Protein AF-A0A067DKL7-F1 (afdb_monomer_lite)

Radius of gyration: 16.94 Å; chains: 1; bounding box: 30×39×46 Å

Organism: Citrus sinensis (NCBI:txid2711)

Foldseek 3Di:
DPPALLVAAEDEDEDDAPAAEQDDDDPPDPDPDAAENARHQYDYAYQHQNHAENYPDPHDYYYPNHNYDYYYNPVNYDDPPVPPPPDDPDDDDDDDDDDDDDDPDDD

Secondary structure (DSSP, 8-state):
-----TT--EEEEES-SS--BSS---TT--S---EE-TT--EEEEES-TT--BS--SSSPEE-TT--EEEEES-TT-------S---------------PPPP----

Structure (mmCIF, N/CA/C/O backbone):
data_AF-A0A067DKL7-F1
#
_entry.id   AF-A0A067DKL7-F1
#
loop_
_atom_site.group_PDB
_atom_site.id
_atom_site.type_symbol
_atom_site.label_atom_id
_atom_site.label_alt_id
_atom_site.label_comp_id
_atom_site.label_asym_id
_atom_site.label_entity_id
_atom_site.label_seq_id
_atom_site.pdbx_PDB_ins_code
_atom_site.Cartn_x
_atom_site.Cartn_y
_atom_site.Cartn_z
_atom_site.occupancy
_atom_site.B_iso_or_equiv
_atom_site.auth_seq_id
_atom_site.auth_comp_id
_atom_site.auth_asym_id
_atom_site.auth_atom_id
_atom_site.pdbx_PDB_model_num
ATOM 1 N N . MET A 1 1 ? -1.467 17.581 -4.628 1.00 40.75 1 MET A N 1
ATOM 2 C CA . MET A 1 1 ? -1.182 16.819 -3.396 1.00 40.75 1 MET A CA 1
ATOM 3 C C . MET A 1 1 ? -2.507 16.332 -2.842 1.00 40.75 1 MET A C 1
ATOM 5 O O . MET A 1 1 ? -3.319 17.165 -2.463 1.00 40.75 1 MET A O 1
ATOM 9 N N . ILE A 1 2 ? -2.774 15.024 -2.878 1.00 44.56 2 ILE A N 1
ATOM 10 C CA . ILE A 1 2 ? -3.942 14.445 -2.204 1.00 44.56 2 ILE A CA 1
ATOM 11 C C . ILE A 1 2 ? -3.607 14.489 -0.703 1.00 44.56 2 ILE A C 1
ATOM 13 O O . ILE A 1 2 ? -2.868 13.670 -0.165 1.00 44.56 2 ILE A O 1
ATOM 17 N N . GLY A 1 3 ? -3.979 15.592 -0.057 1.00 49.72 3 GLY A N 1
ATOM 18 C CA . GLY A 1 3 ? -3.718 15.797 1.360 1.00 49.72 3 GLY A CA 1
ATOM 19 C C . GLY A 1 3 ? -4.525 14.780 2.153 1.00 49.72 3 GLY A C 1
ATOM 20 O O . GLY A 1 3 ? -5.745 14.849 2.140 1.00 49.72 3 GLY A O 1
ATOM 21 N N . SER A 1 4 ? -3.843 13.837 2.806 1.00 61.56 4 SER A N 1
ATOM 22 C CA . SER A 1 4 ? -4.373 12.978 3.874 1.00 61.56 4 SER A CA 1
ATOM 23 C C . SER A 1 4 ? -5.811 12.478 3.655 1.00 61.56 4 SER A C 1
ATOM 25 O O . SER A 1 4 ? -6.761 13.011 4.225 1.00 61.56 4 SER A O 1
ATOM 27 N N . LEU A 1 5 ? -5.967 11.391 2.899 1.00 71.81 5 LEU A N 1
ATOM 28 C CA . LEU A 1 5 ? -7.234 10.671 2.692 1.00 71.81 5 LEU A CA 1
ATOM 29 C C . LEU A 1 5 ? -7.674 9.885 3.949 1.00 71.81 5 LEU A C 1
ATOM 31 O O . LEU A 1 5 ? -8.047 8.719 3.883 1.00 71.81 5 LEU A O 1
ATOM 35 N N . LYS A 1 6 ? -7.639 10.528 5.123 1.00 76.69 6 LYS A N 1
ATOM 36 C CA . LYS A 1 6 ? -7.918 9.905 6.429 1.00 76.69 6 LYS A CA 1
ATOM 37 C C . LYS A 1 6 ? -9.361 9.424 6.584 1.00 76.69 6 LYS A C 1
ATOM 39 O O . LYS A 1 6 ? -9.635 8.606 7.452 1.00 76.69 6 LYS A O 1
ATOM 44 N N . GLN A 1 7 ? -10.267 9.952 5.767 1.00 86.06 7 GLN A N 1
ATOM 45 C CA . GLN A 1 7 ? -11.688 9.598 5.748 1.00 86.06 7 GLN A CA 1
ATOM 46 C C . GLN A 1 7 ? -12.058 8.724 4.543 1.00 86.06 7 GLN A C 1
ATOM 48 O O . GLN A 1 7 ? -13.233 8.451 4.327 1.00 86.06 7 GLN A O 1
ATOM 53 N N . LEU A 1 8 ? -11.084 8.319 3.721 1.00 88.44 8 LEU A N 1
ATOM 54 C CA . LEU A 1 8 ? -11.366 7.458 2.582 1.00 88.44 8 LEU A CA 1
ATOM 55 C C . LEU A 1 8 ? -11.758 6.077 3.096 1.00 88.44 8 LEU A C 1
ATOM 57 O O . LEU A 1 8 ? -10.941 5.410 3.721 1.00 88.44 8 LEU A O 1
ATOM 61 N N . GLN A 1 9 ? -12.997 5.679 2.817 1.00 92.69 9 GLN A N 1
ATOM 62 C CA . GLN A 1 9 ? -13.545 4.380 3.212 1.00 92.69 9 GLN A CA 1
ATOM 63 C C . GLN A 1 9 ? -13.510 3.361 2.076 1.00 92.69 9 GLN A C 1
ATOM 65 O O . GLN A 1 9 ? -13.245 2.186 2.302 1.00 92.69 9 GLN A O 1
ATOM 70 N N . HIS A 1 10 ? -13.708 3.820 0.840 1.00 93.31 10 HIS A N 1
ATOM 71 C CA . HIS A 1 10 ? -13.768 2.971 -0.345 1.00 93.31 10 HIS A CA 1
ATOM 72 C C . HIS A 1 10 ? -12.801 3.479 -1.408 1.00 93.31 10 HIS A C 1
ATOM 74 O O . HIS A 1 10 ? -12.929 4.614 -1.870 1.00 93.31 10 HIS A O 1
ATOM 80 N N . LEU A 1 11 ? -11.848 2.638 -1.805 1.00 91.25 11 LEU A N 1
ATOM 81 C CA . LEU A 1 11 ? -10.948 2.878 -2.925 1.00 91.25 11 LEU A CA 1
ATOM 82 C C . LEU A 1 11 ? -11.143 1.795 -3.978 1.00 91.25 11 LEU A C 1
ATOM 84 O O . LEU A 1 11 ? -10.983 0.605 -3.717 1.00 91.25 11 LEU A O 1
ATOM 88 N N . GLU A 1 12 ? -11.444 2.222 -5.195 1.00 93.81 12 GLU A N 1
ATOM 89 C CA . GLU A 1 12 ? -11.673 1.325 -6.311 1.00 93.81 12 GLU A CA 1
ATOM 90 C C . GLU A 1 12 ? -11.002 1.853 -7.570 1.00 93.81 12 GLU A C 1
ATOM 92 O O . GLU A 1 12 ? -11.222 2.994 -7.973 1.00 93.81 12 GLU A O 1
ATOM 97 N N . VAL A 1 13 ? -10.175 1.012 -8.186 1.00 93.44 13 VAL A N 1
ATOM 98 C CA . VAL A 1 13 ? -9.424 1.342 -9.395 1.00 93.44 13 VAL A CA 1
ATOM 99 C C . VAL A 1 13 ? -9.609 0.212 -10.394 1.00 93.44 13 VAL A C 1
ATOM 101 O O . VAL A 1 13 ? -9.272 -0.939 -10.108 1.00 93.44 13 VAL A O 1
ATOM 104 N N . ARG A 1 14 ? -10.163 0.533 -11.566 1.00 95.12 14 ARG A N 1
ATOM 105 C CA . ARG A 1 14 ? -10.449 -0.451 -12.612 1.00 95.12 14 ARG A CA 1
ATOM 106 C C . ARG A 1 14 ? -9.910 -0.019 -13.972 1.00 95.12 14 ARG A C 1
ATOM 108 O O . ARG A 1 14 ? -9.917 1.170 -14.276 1.00 95.12 14 ARG A O 1
ATOM 115 N N . PHE A 1 15 ? -9.509 -0.989 -14.790 1.00 95.44 15 PHE A N 1
ATOM 116 C CA . PHE A 1 15 ? -9.222 -0.830 -16.222 1.00 95.44 15 PHE A CA 1
ATOM 117 C C . PHE A 1 15 ? -8.186 0.260 -16.545 1.00 95.44 15 PHE A C 1
ATOM 119 O O . PHE A 1 15 ? -8.345 1.023 -17.495 1.00 95.44 15 PHE A O 1
ATOM 126 N N . CYS A 1 16 ? -7.123 0.354 -15.745 1.00 93.94 16 CYS A N 1
ATOM 127 C CA . CYS A 1 16 ? -6.035 1.306 -15.971 1.00 93.94 16 CYS A CA 1
ATOM 128 C C . CYS A 1 16 ? -4.778 0.574 -16.456 1.00 93.94 16 CYS A C 1
ATOM 130 O O . CYS A 1 16 ? -4.005 0.033 -15.663 1.00 93.94 16 CYS A O 1
ATOM 132 N N . GLU A 1 17 ? -4.555 0.586 -17.770 1.00 91.00 17 GLU A N 1
ATOM 133 C CA . GLU A 1 17 ? -3.471 -0.166 -18.418 1.00 91.00 17 GLU A CA 1
ATOM 134 C C . GLU A 1 17 ? -2.070 0.380 -18.116 1.00 91.00 17 GLU A C 1
ATOM 136 O O . GLU A 1 17 ? -1.104 -0.385 -18.094 1.00 91.00 17 GLU A O 1
ATOM 141 N N . ASP A 1 18 ? -1.954 1.686 -17.859 1.00 92.12 18 ASP A N 1
ATOM 142 C CA . ASP A 1 18 ? -0.678 2.380 -17.643 1.00 92.12 18 ASP A CA 1
ATOM 143 C C . ASP A 1 18 ? -0.367 2.701 -16.179 1.00 92.12 18 ASP A C 1
ATOM 145 O O . ASP A 1 18 ? 0.728 3.181 -15.869 1.00 92.12 18 ASP A O 1
ATOM 149 N N . LEU A 1 19 ? -1.297 2.411 -15.265 1.00 91.44 19 LEU A N 1
ATOM 150 C CA . LEU A 1 19 ? -1.119 2.700 -13.848 1.00 91.44 19 LEU A CA 1
ATOM 151 C C . LEU A 1 19 ? -0.026 1.802 -13.263 1.00 91.44 19 LEU A C 1
ATOM 153 O O . LEU A 1 19 ? -0.155 0.580 -13.263 1.00 91.44 19 LEU A O 1
ATOM 157 N N . GLN A 1 20 ? 1.051 2.409 -12.766 1.00 89.31 20 GLN A N 1
ATOM 158 C CA . GLN A 1 20 ? 2.187 1.693 -12.168 1.00 89.31 20 GLN A CA 1
ATOM 159 C C . GLN A 1 20 ? 2.168 1.729 -10.637 1.00 89.31 20 GLN A C 1
ATOM 161 O O . GLN A 1 20 ? 2.587 0.757 -10.004 1.00 89.31 20 GLN A O 1
ATOM 166 N N . GLU A 1 21 ? 1.651 2.818 -10.070 1.00 86.06 21 GLU A N 1
ATOM 167 C CA . GLU A 1 21 ? 1.522 3.071 -8.637 1.00 86.06 21 GLU A CA 1
ATOM 168 C C . GLU A 1 21 ? 0.219 3.819 -8.340 1.00 86.06 21 GLU A C 1
ATOM 170 O O . GLU A 1 21 ? -0.257 4.583 -9.178 1.00 86.06 21 GLU A O 1
ATOM 175 N N . ILE A 1 22 ? -0.373 3.577 -7.168 1.00 84.38 22 ILE A N 1
ATOM 176 C CA . ILE A 1 22 ? -1.616 4.247 -6.741 1.00 84.38 22 ILE A CA 1
ATOM 177 C C . ILE A 1 22 ? -1.290 5.559 -6.024 1.00 84.38 22 ILE A C 1
ATOM 179 O O . ILE A 1 22 ? -1.978 6.563 -6.196 1.00 84.38 22 ILE A O 1
ATOM 183 N N . ILE A 1 23 ? -0.226 5.552 -5.223 1.00 79.38 23 ILE A N 1
ATOM 184 C CA . ILE A 1 23 ? 0.245 6.692 -4.447 1.00 79.38 23 ILE A CA 1
ATOM 185 C C . ILE A 1 23 ? 1.628 7.082 -4.968 1.00 79.38 23 ILE A C 1
ATOM 187 O O . ILE A 1 23 ? 2.597 6.351 -4.770 1.00 79.38 23 ILE A O 1
ATOM 191 N N . SER A 1 24 ? 1.719 8.255 -5.592 1.00 75.25 24 SER A N 1
ATOM 192 C CA . SER A 1 24 ? 2.986 8.856 -6.022 1.00 75.25 24 SER A CA 1
ATOM 193 C C . SER A 1 24 ? 3.522 9.824 -4.968 1.00 75.25 24 SER A C 1
ATOM 195 O O . SER A 1 24 ? 2.782 10.670 -4.461 1.00 75.25 24 SER A O 1
ATOM 197 N N . VAL A 1 25 ? 4.823 9.749 -4.678 1.00 68.44 25 VAL A N 1
ATOM 198 C CA . VAL A 1 25 ? 5.529 10.706 -3.805 1.00 68.44 25 VAL A CA 1
ATOM 199 C C . VAL A 1 25 ? 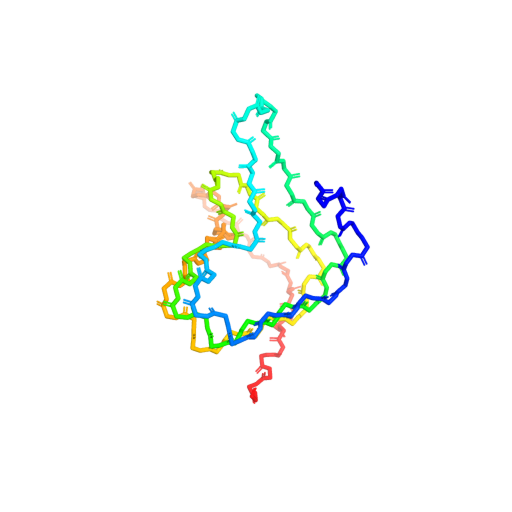6.432 11.589 -4.642 1.00 68.44 25 VAL A C 1
ATOM 201 O O . VAL A 1 25 ? 7.184 11.100 -5.487 1.00 68.44 25 VAL A O 1
ATOM 204 N N . ASN A 1 26 ? 6.397 12.893 -4.379 1.00 64.56 26 ASN A N 1
ATOM 205 C CA . ASN A 1 26 ? 7.406 13.792 -4.913 1.00 64.56 26 ASN A CA 1
ATOM 206 C C . ASN A 1 26 ? 8.686 13.649 -4.077 1.00 64.56 26 ASN A C 1
ATOM 208 O O . ASN A 1 26 ? 8.678 13.926 -2.884 1.00 64.56 26 ASN A O 1
ATOM 212 N N . ARG A 1 27 ? 9.789 13.220 -4.700 1.00 59.19 27 ARG A N 1
ATOM 213 C CA . ARG A 1 27 ? 11.080 12.967 -4.027 1.00 59.19 27 ARG A CA 1
ATOM 214 C C . ARG A 1 27 ? 11.772 14.232 -3.495 1.00 59.19 27 ARG A C 1
ATOM 216 O O . ARG A 1 27 ? 12.866 14.126 -2.957 1.00 59.19 27 ARG A O 1
ATOM 223 N N . ALA A 1 28 ? 11.179 15.407 -3.700 1.00 60.84 28 ALA A N 1
ATOM 224 C CA . ALA A 1 28 ? 11.699 16.681 -3.214 1.00 60.84 28 ALA A CA 1
ATOM 225 C C . ALA A 1 28 ? 11.453 16.906 -1.710 1.00 60.84 28 ALA A C 1
ATOM 227 O O . ALA A 1 28 ? 12.131 17.738 -1.115 1.00 60.84 28 ALA A O 1
ATOM 228 N N . ASP A 1 29 ? 10.519 16.175 -1.096 1.00 58.03 29 ASP A N 1
ATOM 229 C CA . ASP A 1 29 ? 10.264 16.249 0.340 1.00 58.03 29 ASP A CA 1
ATOM 230 C C . ASP A 1 29 ? 11.141 15.224 1.080 1.00 58.03 29 ASP A C 1
ATOM 232 O O . ASP A 1 29 ? 10.940 14.017 0.968 1.00 58.03 29 ASP A O 1
ATOM 236 N N . GLU A 1 30 ? 12.111 15.707 1.865 1.00 54.00 30 GLU A N 1
ATOM 237 C CA . GLU A 1 30 ? 12.972 14.901 2.758 1.00 54.00 30 GLU A CA 1
ATOM 238 C C . GLU A 1 30 ? 12.195 14.208 3.8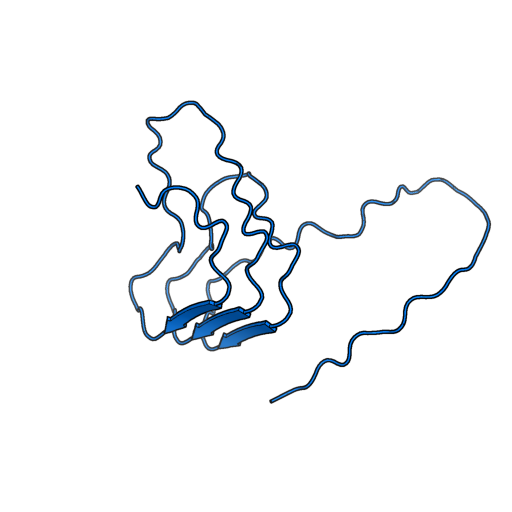96 1.00 54.00 30 GLU A C 1
ATOM 240 O O . GLU A 1 30 ? 12.753 13.437 4.679 1.00 54.00 30 GLU A O 1
ATOM 245 N N . VAL A 1 31 ? 10.893 14.474 4.007 1.00 58.19 31 VAL A N 1
ATOM 246 C CA . VAL A 1 31 ? 10.031 13.884 5.025 1.00 58.19 31 VAL A CA 1
ATOM 247 C C . VAL A 1 31 ? 9.568 12.517 4.552 1.00 58.19 31 VAL A C 1
ATOM 249 O O . VAL A 1 31 ? 8.796 12.407 3.604 1.00 58.19 31 VAL A O 1
ATOM 252 N N . ILE A 1 32 ? 10.000 11.482 5.272 1.00 55.62 32 ILE A N 1
ATOM 253 C CA . ILE A 1 32 ? 9.478 10.117 5.182 1.00 55.62 32 ILE A CA 1
ATOM 254 C C . ILE A 1 32 ? 7.949 10.165 5.340 1.00 55.62 32 ILE A C 1
ATOM 256 O O . ILE A 1 32 ? 7.461 10.388 6.453 1.00 55.62 32 ILE A O 1
ATOM 260 N N . PRO A 1 33 ? 7.160 9.968 4.270 1.00 62.31 33 PRO A N 1
ATOM 261 C CA . PRO A 1 33 ? 5.725 10.060 4.386 1.00 62.31 33 PRO A CA 1
ATOM 262 C C . PRO A 1 33 ? 5.193 8.691 4.805 1.00 62.31 33 PRO A C 1
ATOM 264 O O . PRO A 1 33 ? 5.236 7.713 4.057 1.00 62.31 33 PRO A O 1
ATOM 267 N N . TYR A 1 34 ? 4.719 8.631 6.044 1.00 63.28 34 TYR A N 1
ATOM 268 C CA . TYR A 1 34 ? 3.961 7.510 6.574 1.00 63.28 34 TYR A CA 1
ATOM 269 C C . TYR A 1 34 ? 2.490 7.681 6.178 1.00 63.28 34 TYR A C 1
ATOM 271 O O . TYR A 1 34 ? 1.843 8.663 6.558 1.00 63.28 34 TYR A O 1
ATOM 279 N N . PHE A 1 35 ? 1.973 6.751 5.372 1.00 71.94 35 PHE A N 1
ATOM 280 C CA . PHE A 1 35 ? 0.597 6.789 4.886 1.00 71.94 35 PHE A CA 1
ATOM 281 C C . PHE A 1 35 ? -0.256 5.783 5.650 1.00 71.94 35 PHE A C 1
ATOM 283 O O . PHE A 1 35 ? -0.124 4.573 5.476 1.00 71.94 35 PHE A O 1
ATOM 290 N N . VAL A 1 36 ? -1.180 6.313 6.449 1.00 73.12 36 VAL A N 1
ATOM 291 C CA . VAL A 1 36 ? -2.247 5.526 7.068 1.00 73.12 36 VAL A CA 1
ATOM 292 C C . VAL A 1 36 ? -3.566 5.922 6.446 1.00 73.12 36 VAL A C 1
ATOM 294 O O . VAL A 1 36 ? -3.905 7.109 6.382 1.00 73.12 36 VAL A O 1
ATOM 297 N N . PHE A 1 37 ? -4.333 4.914 6.056 1.00 82.38 37 PHE A N 1
ATOM 298 C CA . PHE A 1 37 ? -5.725 5.046 5.662 1.00 82.38 37 PHE A CA 1
ATOM 299 C C . PHE A 1 37 ? -6.599 4.445 6.770 1.00 82.38 37 PHE A C 1
ATOM 301 O O . PHE A 1 37 ? -7.051 3.307 6.657 1.00 82.38 37 PHE A O 1
ATOM 308 N N . PRO A 1 38 ? -6.818 5.177 7.880 1.00 83.88 38 PRO A N 1
ATOM 309 C CA . PRO A 1 38 ? -7.389 4.611 9.099 1.00 83.88 38 PRO A CA 1
ATOM 310 C C . PRO A 1 38 ? -8.855 4.201 8.959 1.00 83.88 38 PRO A C 1
ATOM 312 O O . PRO A 1 38 ? -9.338 3.446 9.790 1.00 83.88 38 PRO A O 1
ATOM 315 N N . GLN A 1 39 ? -9.560 4.709 7.946 1.00 89.88 39 GLN A N 1
ATOM 316 C CA . GLN A 1 39 ? -10.969 4.402 7.702 1.00 89.88 39 GLN A CA 1
ATOM 317 C C . GLN A 1 39 ? -11.205 3.582 6.434 1.00 89.88 39 GLN A C 1
ATOM 319 O O . GLN A 1 39 ? -12.359 3.328 6.114 1.00 89.88 39 GLN A O 1
ATOM 324 N N . LEU A 1 40 ? -10.159 3.185 5.701 1.00 89.88 40 LEU A N 1
ATOM 325 C CA . LEU A 1 40 ? -10.338 2.449 4.452 1.00 89.88 40 LEU A CA 1
ATOM 326 C C . LEU A 1 40 ? -10.825 1.040 4.762 1.00 89.88 40 LEU A C 1
ATOM 328 O O . LEU A 1 40 ? -10.039 0.215 5.210 1.00 89.88 40 LEU A O 1
ATOM 332 N N . THR A 1 41 ? -12.103 0.785 4.498 1.00 92.81 41 THR A N 1
ATOM 333 C CA . THR A 1 41 ? -12.752 -0.512 4.695 1.00 92.81 41 THR A CA 1
ATOM 334 C C . THR A 1 41 ? -12.756 -1.349 3.429 1.00 92.81 41 THR A C 1
ATOM 336 O O . THR A 1 41 ? -12.745 -2.572 3.511 1.00 92.81 41 THR A O 1
ATOM 339 N N . THR A 1 42 ? -12.728 -0.722 2.250 1.00 92.44 42 THR A N 1
ATOM 340 C CA . THR A 1 42 ? -12.805 -1.432 0.971 1.00 92.44 42 THR A CA 1
ATOM 341 C C . THR A 1 42 ? -11.737 -0.973 -0.014 1.00 92.44 42 THR A C 1
ATOM 343 O O . THR A 1 42 ? -11.654 0.206 -0.355 1.00 92.44 42 THR A O 1
ATOM 346 N N . LEU A 1 43 ? -10.967 -1.931 -0.532 1.00 91.12 43 LEU A N 1
ATOM 347 C CA . LEU A 1 43 ? -9.990 -1.759 -1.601 1.00 91.12 43 LEU A CA 1
ATOM 348 C C . LEU A 1 43 ? -10.272 -2.747 -2.740 1.00 91.12 43 LEU A C 1
ATOM 350 O O . LEU A 1 43 ? -10.169 -3.963 -2.568 1.00 91.12 43 LEU A O 1
ATOM 354 N N . LYS A 1 44 ? -10.608 -2.225 -3.923 1.00 92.94 44 LYS A N 1
ATOM 355 C CA . LYS A 1 44 ? -10.890 -3.025 -5.124 1.00 92.94 44 LYS A CA 1
ATOM 356 C C . LYS A 1 44 ? -9.990 -2.622 -6.285 1.00 92.94 44 LYS A C 1
ATOM 358 O O . LYS A 1 44 ? -10.022 -1.481 -6.735 1.00 92.94 44 LYS A O 1
ATOM 363 N N . LEU A 1 45 ? -9.220 -3.573 -6.796 1.00 92.94 45 LEU A N 1
ATOM 364 C CA . LEU A 1 45 ? -8.300 -3.393 -7.915 1.00 92.94 45 LEU A CA 1
ATOM 365 C C . LEU A 1 45 ? -8.672 -4.364 -9.034 1.00 92.94 45 LEU A C 1
ATOM 367 O O . LEU A 1 45 ? -8.759 -5.570 -8.805 1.00 92.94 45 LEU A O 1
ATOM 371 N N . GLN A 1 46 ? -8.912 -3.853 -10.238 1.00 95.25 46 GLN A N 1
ATOM 372 C CA . GLN A 1 46 ? -9.362 -4.678 -11.355 1.00 95.25 46 GLN A CA 1
ATOM 373 C C . GLN A 1 46 ? -8.693 -4.282 -12.676 1.00 95.25 46 GLN A C 1
ATOM 375 O O . GLN A 1 46 ? -8.717 -3.117 -13.053 1.00 95.25 46 GLN A O 1
ATOM 380 N N . ASP A 1 47 ? -8.179 -5.264 -13.422 1.00 95.75 47 ASP A N 1
ATOM 381 C CA . ASP A 1 47 ? -7.629 -5.074 -14.772 1.00 95.75 47 ASP A CA 1
ATOM 382 C C . ASP A 1 47 ? -6.540 -3.974 -14.789 1.00 95.75 47 ASP A C 1
ATOM 384 O O . ASP A 1 47 ? -6.647 -2.962 -15.485 1.00 95.75 47 ASP A O 1
ATOM 388 N N . LEU A 1 48 ? -5.490 -4.171 -13.977 1.00 94.75 48 LEU A N 1
ATOM 389 C CA . LEU A 1 48 ? -4.358 -3.248 -13.794 1.00 94.75 48 LEU A CA 1
ATOM 390 C C . LEU A 1 48 ? -3.029 -3.936 -14.172 1.00 94.75 48 LEU A C 1
ATOM 392 O O . LEU A 1 48 ? -2.204 -4.248 -13.307 1.00 94.75 48 LEU A O 1
ATOM 396 N N . PRO A 1 49 ? -2.780 -4.194 -15.470 1.00 91.06 49 PRO A N 1
ATOM 397 C CA . PRO A 1 49 ? -1.692 -5.062 -15.933 1.00 91.06 49 PRO A CA 1
ATOM 398 C C . PRO A 1 49 ? -0.281 -4.494 -15.713 1.00 91.06 49 PRO A C 1
ATOM 400 O O . PRO A 1 49 ? 0.709 -5.225 -15.840 1.00 91.06 49 PRO A O 1
ATOM 403 N N . LYS A 1 50 ? -0.141 -3.190 -15.439 1.00 92.56 50 LYS A N 1
ATOM 404 C CA . LYS A 1 50 ? 1.152 -2.539 -15.164 1.00 92.56 50 LYS A CA 1
ATOM 405 C C . LYS A 1 50 ? 1.331 -2.115 -13.709 1.00 92.56 50 LYS A C 1
ATOM 407 O O . LYS A 1 50 ? 2.430 -1.663 -13.383 1.00 92.56 50 LYS A O 1
ATOM 412 N N . LEU A 1 51 ? 0.332 -2.321 -12.847 1.00 91.06 51 LEU A N 1
ATOM 413 C CA . LEU A 1 51 ? 0.414 -1.919 -11.448 1.00 91.06 51 LEU A CA 1
ATOM 414 C C . LEU A 1 51 ? 1.432 -2.800 -10.728 1.00 91.06 51 LEU A C 1
ATOM 416 O O . LEU A 1 51 ? 1.286 -4.019 -10.706 1.00 91.06 51 LEU A O 1
ATOM 420 N N . ARG A 1 52 ? 2.480 -2.188 -10.169 1.00 87.19 52 ARG A N 1
ATOM 421 C CA . ARG A 1 52 ? 3.581 -2.921 -9.522 1.00 87.19 52 ARG A CA 1
ATOM 422 C C . ARG A 1 52 ? 3.513 -2.853 -8.008 1.00 87.19 52 ARG A C 1
ATOM 424 O O . ARG A 1 52 ? 3.751 -3.855 -7.346 1.00 87.19 52 ARG A O 1
ATOM 431 N N . CYS A 1 53 ? 3.174 -1.686 -7.479 1.00 81.44 53 CYS A N 1
ATOM 432 C CA . CYS A 1 53 ? 3.073 -1.422 -6.051 1.00 81.44 53 CYS A CA 1
ATOM 433 C C . CYS A 1 53 ? 1.935 -0.426 -5.825 1.00 81.44 53 CYS A C 1
ATOM 435 O O . CYS A 1 53 ? 1.616 0.361 -6.711 1.00 81.44 53 CYS A O 1
ATOM 437 N N . LEU A 1 54 ? 1.352 -0.396 -4.629 1.00 80.56 54 LEU A N 1
ATOM 438 C CA . LEU A 1 54 ? 0.445 0.695 -4.262 1.00 80.56 54 LEU A CA 1
ATOM 439 C C . LEU A 1 54 ? 1.231 1.968 -3.931 1.00 80.56 54 LEU A C 1
ATOM 441 O O . LEU A 1 54 ? 0.755 3.068 -4.193 1.00 80.56 54 LEU A O 1
ATOM 445 N N . TYR A 1 55 ? 2.450 1.792 -3.420 1.00 77.12 55 TYR A N 1
ATOM 446 C CA . TYR A 1 55 ? 3.357 2.841 -2.988 1.00 77.12 55 TYR A CA 1
ATOM 447 C C . TYR A 1 55 ? 4.815 2.458 -3.319 1.00 77.12 55 TYR A C 1
ATOM 449 O O . TYR A 1 55 ? 5.205 1.321 -3.044 1.00 77.12 55 TYR A O 1
ATOM 457 N N . PRO A 1 56 ? 5.628 3.354 -3.909 1.00 66.69 56 PRO A N 1
ATOM 458 C CA . PRO A 1 56 ? 6.995 3.047 -4.346 1.00 66.69 56 PRO A CA 1
ATOM 459 C C . PRO A 1 56 ? 8.074 3.131 -3.246 1.00 66.69 56 PRO A C 1
ATOM 461 O O . PRO A 1 56 ? 9.246 2.898 -3.543 1.00 66.69 56 PRO A O 1
ATOM 464 N N . GLY A 1 57 ? 7.736 3.495 -2.004 1.00 64.06 57 GLY A N 1
ATOM 465 C CA . GLY A 1 57 ? 8.715 3.673 -0.921 1.00 64.06 57 GLY A CA 1
ATOM 466 C C . GLY A 1 57 ? 8.888 2.452 -0.010 1.00 64.06 57 GLY A C 1
ATOM 467 O O . GLY A 1 57 ? 8.016 1.596 0.073 1.00 64.06 57 GLY A O 1
ATOM 468 N N . MET A 1 58 ? 9.998 2.415 0.740 1.00 54.09 58 MET A N 1
ATOM 469 C CA . MET A 1 58 ? 10.286 1.408 1.786 1.00 54.09 58 MET A CA 1
ATOM 470 C C . MET A 1 58 ? 9.453 1.600 3.068 1.00 54.09 58 MET A C 1
ATOM 472 O O . MET A 1 58 ? 9.797 1.073 4.123 1.00 54.09 58 MET A O 1
ATOM 476 N N . HIS A 1 59 ? 8.398 2.410 3.006 1.00 63.12 59 HIS A N 1
ATOM 477 C CA . HIS A 1 59 ? 7.589 2.770 4.163 1.00 63.12 59 HIS A CA 1
ATOM 478 C C . HIS A 1 59 ? 6.344 1.901 4.228 1.00 63.12 59 HIS A C 1
ATOM 480 O O . HIS A 1 59 ? 5.789 1.506 3.201 1.00 63.12 59 HIS A O 1
ATOM 486 N N . THR A 1 60 ? 5.908 1.630 5.451 1.00 61.47 60 THR A N 1
ATOM 487 C CA . THR A 1 60 ? 4.714 0.839 5.715 1.00 61.47 60 THR A CA 1
ATOM 488 C C . THR A 1 60 ? 3.480 1.606 5.249 1.00 61.47 60 THR A C 1
ATOM 490 O O . THR A 1 60 ? 3.283 2.769 5.606 1.00 61.47 60 THR A O 1
ATOM 493 N N . LEU A 1 61 ? 2.663 0.950 4.429 1.00 73.62 61 LEU A N 1
ATOM 494 C CA . LEU A 1 61 ? 1.311 1.385 4.114 1.00 73.62 61 LEU A CA 1
ATOM 495 C C . LEU A 1 61 ? 0.370 0.641 5.056 1.00 73.62 61 LEU A C 1
ATOM 497 O O . LEU A 1 61 ? 0.344 -0.589 5.044 1.00 73.62 61 LEU A O 1
ATOM 501 N N . GLU A 1 62 ? -0.383 1.380 5.866 1.00 76.19 62 GLU A N 1
ATOM 502 C CA . GLU A 1 62 ? -1.281 0.784 6.854 1.00 76.19 62 GLU A CA 1
ATOM 503 C C . GLU A 1 62 ? -2.741 1.144 6.584 1.00 76.19 62 GLU A C 1
ATOM 505 O O . GLU A 1 62 ? -3.109 2.302 6.363 1.00 76.19 62 GLU A O 1
ATOM 510 N N . TRP A 1 63 ? -3.583 0.120 6.637 1.00 84.38 63 TRP A N 1
ATOM 511 C CA . TRP A 1 63 ? -5.028 0.183 6.434 1.00 84.38 63 TRP A CA 1
ATOM 512 C C . TRP A 1 63 ? -5.728 -0.606 7.549 1.00 84.38 63 TRP A C 1
ATOM 514 O O . TRP A 1 63 ? -6.247 -1.696 7.318 1.00 84.38 63 TRP A O 1
ATOM 524 N N . PRO A 1 64 ? -5.703 -0.090 8.791 1.00 83.25 64 PRO A N 1
ATOM 525 C CA . PRO A 1 64 ? -6.120 -0.837 9.980 1.00 83.25 64 PRO A CA 1
ATOM 526 C C . PRO A 1 64 ? -7.612 -1.200 10.008 1.00 83.25 64 PRO A C 1
ATOM 528 O O . PRO A 1 64 ? -7.998 -2.081 10.766 1.00 83.25 64 PRO A O 1
ATOM 531 N N . ALA A 1 65 ? -8.443 -0.536 9.201 1.00 88.81 65 ALA A N 1
ATOM 532 C CA . ALA A 1 65 ? -9.879 -0.790 9.107 1.00 88.81 65 ALA A CA 1
ATOM 533 C C . ALA A 1 65 ? -10.281 -1.590 7.854 1.00 88.81 65 ALA A C 1
ATOM 535 O O . ALA A 1 65 ? -11.467 -1.647 7.549 1.00 88.81 65 ALA A O 1
ATOM 536 N N . LEU A 1 66 ? -9.330 -2.167 7.103 1.00 89.12 66 LEU A N 1
ATOM 537 C CA . LEU A 1 66 ? -9.640 -2.847 5.842 1.00 89.12 66 LEU A CA 1
ATOM 538 C C . LEU A 1 66 ? -10.400 -4.151 6.086 1.00 89.12 66 LEU A C 1
ATOM 540 O O . LEU A 1 66 ? -9.875 -5.090 6.676 1.00 89.12 66 LEU A O 1
ATOM 544 N N . GLU A 1 67 ? -11.618 -4.214 5.565 1.00 91.25 67 GLU A N 1
ATOM 545 C CA . GLU A 1 67 ? -12.502 -5.377 5.652 1.00 91.25 67 GLU A CA 1
ATOM 546 C C . GLU A 1 67 ? -12.546 -6.135 4.321 1.00 91.25 67 GLU A C 1
ATOM 548 O O . GLU A 1 67 ? -12.583 -7.363 4.293 1.00 91.25 67 GLU A O 1
ATOM 553 N N . ILE A 1 68 ? -12.508 -5.408 3.200 1.0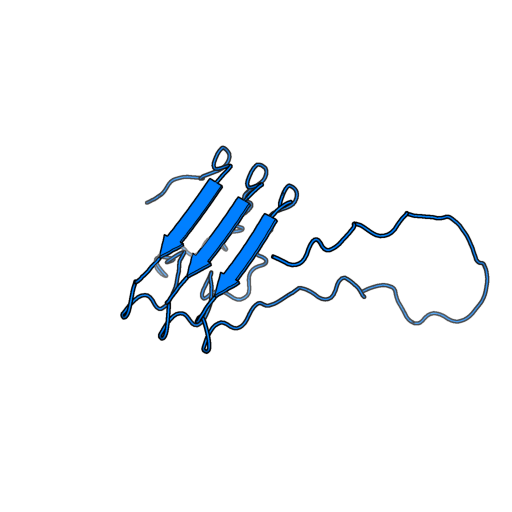0 90.06 68 ILE A N 1
ATOM 554 C CA . ILE A 1 68 ? -12.664 -5.959 1.855 1.00 90.06 68 ILE A CA 1
ATOM 555 C C . ILE A 1 68 ? -11.434 -5.619 1.016 1.00 90.06 68 ILE A C 1
ATOM 557 O O . ILE A 1 68 ? -11.211 -4.462 0.659 1.00 90.06 68 ILE A O 1
ATOM 561 N N . LEU A 1 69 ? -10.683 -6.648 0.622 1.00 89.75 69 LEU A N 1
ATOM 562 C CA . LEU A 1 69 ? -9.623 -6.562 -0.381 1.00 89.75 69 LEU A CA 1
ATOM 563 C C . LEU A 1 69 ? -9.972 -7.461 -1.569 1.00 89.75 69 LEU A C 1
ATOM 565 O O . LEU A 1 69 ? -9.987 -8.681 -1.445 1.00 89.75 69 LEU A O 1
ATOM 569 N N . SER A 1 70 ? -10.219 -6.862 -2.733 1.00 89.50 70 SER A N 1
ATOM 570 C CA . SER A 1 70 ? -10.485 -7.592 -3.975 1.00 89.50 70 SER A CA 1
ATOM 571 C C . SER A 1 70 ? -9.485 -7.190 -5.044 1.00 89.50 70 SER A C 1
ATOM 573 O O . SER A 1 70 ? -9.357 -6.011 -5.368 1.00 89.50 70 SER A O 1
ATOM 575 N N . MET A 1 71 ? -8.816 -8.173 -5.639 1.00 89.25 71 MET A N 1
ATOM 576 C CA . MET A 1 71 ? -7.856 -7.953 -6.717 1.00 89.25 71 MET A CA 1
ATOM 577 C C . MET A 1 71 ? -8.122 -8.917 -7.862 1.00 89.25 71 MET A C 1
ATOM 579 O O . MET A 1 71 ? -8.129 -10.129 -7.672 1.00 89.25 71 MET A O 1
ATOM 583 N N . HIS A 1 72 ? -8.307 -8.380 -9.062 1.00 91.94 72 HIS A N 1
ATOM 584 C CA . HIS A 1 72 ? -8.560 -9.162 -10.263 1.00 91.94 72 HIS A CA 1
ATOM 585 C C . HIS A 1 72 ? -7.676 -8.655 -11.403 1.00 91.94 72 HIS A C 1
ATOM 587 O O . HIS A 1 72 ? -7.652 -7.456 -11.674 1.00 91.94 72 HIS A O 1
ATOM 593 N N . ARG A 1 73 ? -6.943 -9.551 -12.078 1.00 90.88 73 ARG A N 1
ATOM 594 C CA . ARG A 1 73 ? -6.047 -9.210 -13.206 1.00 90.88 73 ARG A CA 1
ATOM 595 C C . ARG A 1 73 ? -5.081 -8.058 -12.881 1.00 90.88 73 ARG A C 1
ATOM 597 O O . ARG A 1 73 ? -5.027 -7.040 -13.570 1.00 90.88 73 ARG A O 1
ATOM 604 N N . CYS A 1 74 ? -4.351 -8.213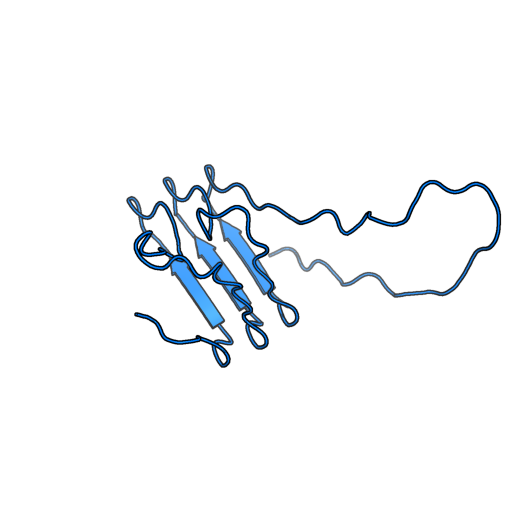 -11.779 1.00 88.69 74 CYS A N 1
ATOM 605 C CA . CYS A 1 74 ? -3.334 -7.277 -11.287 1.00 88.69 74 CYS A CA 1
ATOM 606 C C . CYS A 1 74 ? -1.973 -7.988 -11.204 1.00 88.69 74 CYS A C 1
ATOM 608 O O . CYS A 1 74 ? -1.318 -7.995 -10.167 1.00 88.69 74 CYS A O 1
ATOM 610 N N . ASP A 1 75 ? -1.565 -8.641 -12.293 1.00 82.94 75 ASP A N 1
ATOM 611 C CA . ASP A 1 75 ? -0.549 -9.709 -12.276 1.00 82.94 75 ASP A CA 1
ATOM 612 C C . ASP A 1 75 ? 0.865 -9.245 -11.889 1.00 82.94 75 ASP A C 1
ATOM 614 O O . ASP A 1 75 ? 1.716 -10.051 -11.517 1.00 82.94 75 ASP A O 1
ATOM 618 N N . LYS A 1 76 ? 1.139 -7.939 -11.989 1.00 85.94 76 LYS A N 1
ATOM 619 C CA . LYS A 1 76 ? 2.435 -7.346 -11.630 1.00 85.94 76 LYS A CA 1
ATOM 620 C C . LYS A 1 76 ? 2.487 -6.807 -10.201 1.00 85.94 76 LYS A C 1
ATOM 622 O O . LYS A 1 76 ? 3.564 -6.383 -9.773 1.00 85.94 76 LYS A O 1
ATOM 627 N N . LEU A 1 77 ? 1.362 -6.810 -9.485 1.00 84.44 77 LEU A N 1
ATOM 628 C CA . LEU A 1 77 ? 1.249 -6.193 -8.173 1.00 84.44 77 LEU A CA 1
ATOM 629 C C . LEU A 1 77 ? 1.967 -7.041 -7.121 1.00 84.44 77 LEU A C 1
ATOM 631 O O . LEU A 1 77 ? 1.594 -8.182 -6.861 1.00 84.44 77 LEU A O 1
ATOM 635 N N . LYS A 1 78 ? 2.978 -6.457 -6.479 1.00 73.88 78 LYS A N 1
ATOM 636 C CA . LYS A 1 78 ? 3.625 -7.013 -5.292 1.00 73.88 78 LYS A CA 1
ATOM 637 C C . LYS A 1 78 ? 3.040 -6.325 -4.067 1.00 73.88 78 LYS A C 1
ATOM 639 O O . LYS A 1 78 ? 3.288 -5.141 -3.845 1.00 73.88 78 LYS A O 1
ATOM 644 N N . ILE A 1 79 ? 2.257 -7.054 -3.278 1.00 66.88 79 ILE A N 1
ATOM 645 C CA . ILE A 1 79 ? 1.818 -6.565 -1.972 1.00 66.88 79 ILE A CA 1
ATOM 646 C C . ILE A 1 79 ? 2.855 -6.999 -0.947 1.00 66.88 79 ILE A C 1
ATOM 648 O O . ILE A 1 79 ? 3.059 -8.189 -0.726 1.00 66.88 79 ILE A O 1
ATOM 652 N N . PHE A 1 80 ? 3.514 -6.022 -0.330 1.00 55.12 80 PHE A N 1
ATOM 653 C CA . PHE A 1 80 ? 4.267 -6.247 0.893 1.00 55.12 80 PHE A CA 1
ATOM 654 C C . PHE A 1 80 ? 3.248 -6.372 2.021 1.00 55.12 80 PHE A C 1
ATOM 656 O O . PHE A 1 80 ? 2.889 -5.388 2.662 1.00 55.12 80 PHE A O 1
ATOM 663 N N . THR A 1 81 ? 2.720 -7.573 2.238 1.00 47.91 81 THR A N 1
ATOM 664 C CA . THR A 1 81 ? 2.194 -7.893 3.560 1.00 47.91 81 THR A CA 1
ATOM 665 C C . THR A 1 81 ? 3.412 -7.887 4.465 1.00 47.91 81 THR A C 1
ATOM 667 O O . THR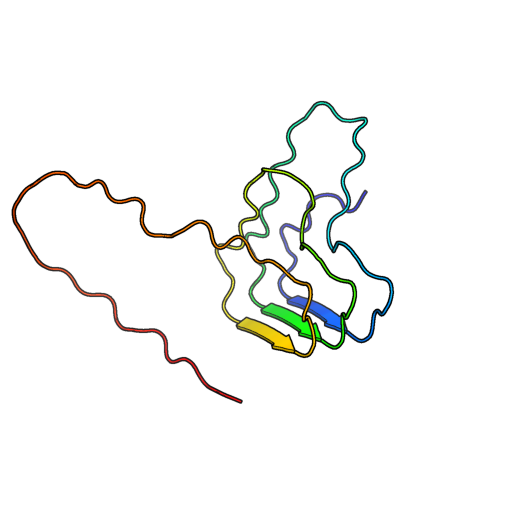 A 1 81 ? 4.246 -8.787 4.364 1.00 47.91 81 THR A O 1
ATOM 670 N N . ALA A 1 82 ? 3.577 -6.831 5.267 1.00 43.16 82 ALA A N 1
ATOM 671 C CA . ALA A 1 82 ? 4.442 -6.920 6.429 1.00 43.16 82 ALA A CA 1
ATOM 672 C C . ALA A 1 82 ? 3.972 -8.165 7.174 1.00 43.16 82 ALA A C 1
ATOM 674 O O . ALA A 1 82 ? 2.801 -8.275 7.540 1.00 43.16 82 ALA A O 1
ATOM 675 N N . ASP A 1 83 ? 4.855 -9.149 7.216 1.00 35.25 83 ASP A N 1
ATOM 676 C CA . ASP A 1 83 ? 4.621 -10.419 7.854 1.00 35.25 83 ASP A CA 1
ATOM 677 C C . ASP A 1 83 ? 4.094 -10.129 9.266 1.00 35.25 83 ASP A C 1
ATOM 679 O O . ASP A 1 83 ? 4.783 -9.508 10.075 1.00 35.25 83 ASP A O 1
ATOM 683 N N . LEU A 1 84 ? 2.844 -10.505 9.557 1.00 42.75 84 LEU A N 1
ATOM 684 C CA . LEU A 1 84 ? 2.314 -10.421 10.921 1.00 42.75 84 LEU A CA 1
ATOM 685 C C . LEU A 1 84 ? 3.044 -11.410 11.854 1.00 42.75 84 LEU A C 1
ATOM 687 O O . LEU A 1 84 ? 2.754 -11.447 13.047 1.00 42.75 84 LEU A O 1
ATOM 691 N N . SER A 1 85 ? 4.015 -12.182 11.350 1.00 34.53 85 SER A N 1
ATOM 692 C CA . SER A 1 85 ? 4.972 -12.946 12.138 1.00 34.53 85 SER A CA 1
ATOM 693 C C . SER A 1 85 ? 6.251 -12.146 12.404 1.00 34.53 85 SER A C 1
ATOM 695 O O . SER A 1 85 ? 7.345 -12.495 11.965 1.00 34.53 85 SER A O 1
ATOM 697 N N . GLN A 1 86 ? 6.152 -11.115 13.238 1.00 38.50 86 GLN A N 1
ATOM 698 C CA . GLN A 1 86 ? 7.203 -10.912 14.232 1.00 38.50 86 GLN A CA 1
ATOM 699 C C . GLN A 1 86 ? 6.614 -11.197 15.605 1.00 38.50 86 GLN A C 1
ATOM 701 O O . GLN A 1 86 ? 6.171 -10.298 16.309 1.00 38.50 86 GLN A O 1
ATOM 706 N N . ASN A 1 87 ? 6.660 -12.471 15.991 1.00 35.88 87 ASN A N 1
ATOM 707 C CA . ASN A 1 87 ? 6.952 -12.798 17.373 1.00 35.88 87 ASN A CA 1
ATOM 708 C C . ASN A 1 87 ? 8.158 -13.731 17.406 1.00 35.88 87 ASN A C 1
ATOM 710 O O . ASN A 1 87 ? 8.286 -14.669 16.625 1.00 35.88 87 ASN A O 1
ATOM 714 N N . ASN A 1 88 ? 9.076 -13.343 18.274 1.00 41.06 88 ASN A N 1
ATOM 715 C CA . ASN A 1 88 ? 10.451 -13.782 18.372 1.00 41.06 88 ASN A CA 1
ATOM 716 C C . ASN A 1 88 ? 10.561 -15.291 18.618 1.00 41.06 88 ASN A C 1
ATOM 718 O O . ASN A 1 88 ? 9.823 -15.852 19.425 1.00 41.06 88 ASN A O 1
ATOM 722 N N . GLU A 1 89 ? 11.540 -15.929 17.980 1.00 41.22 89 GLU A N 1
ATOM 723 C CA . GLU A 1 89 ? 12.031 -17.240 18.396 1.00 41.22 89 GLU A CA 1
ATOM 724 C C . GLU A 1 89 ? 12.775 -17.082 19.731 1.00 41.22 89 GLU A C 1
ATOM 726 O O . GLU A 1 89 ? 14.000 -16.977 19.781 1.00 41.22 89 GLU A O 1
ATOM 731 N N . ASN A 1 90 ? 12.033 -17.016 20.836 1.00 40.03 90 ASN A N 1
ATOM 732 C CA . ASN A 1 90 ? 12.562 -17.343 22.149 1.00 40.03 90 ASN A CA 1
ATOM 733 C C . ASN A 1 90 ? 11.836 -18.578 22.681 1.00 40.03 90 ASN A C 1
ATOM 735 O O . ASN A 1 90 ? 10.612 -18.637 22.765 1.00 40.03 90 ASN A O 1
ATOM 739 N N . ASP A 1 91 ? 12.657 -19.572 22.986 1.00 41.19 91 ASP A N 1
ATOM 740 C CA . ASP A 1 91 ? 12.324 -20.883 23.510 1.00 41.19 91 ASP A CA 1
ATOM 741 C C . ASP A 1 91 ? 11.283 -20.849 24.652 1.00 41.19 91 ASP A C 1
ATOM 743 O O . ASP A 1 91 ? 11.379 -20.057 25.588 1.00 41.19 91 ASP A O 1
ATOM 747 N N . GLN A 1 92 ? 10.346 -21.796 24.555 1.00 52.31 92 GLN A N 1
ATOM 748 C CA . GLN A 1 92 ? 9.503 -22.385 25.603 1.00 52.31 92 GLN A CA 1
ATOM 749 C C . GLN A 1 92 ? 8.361 -21.595 26.290 1.00 52.31 92 GLN A C 1
ATOM 751 O O . GLN A 1 92 ? 8.557 -20.754 27.159 1.00 52.31 92 GLN A O 1
ATOM 756 N N . LEU A 1 93 ? 7.160 -22.156 26.051 1.00 43.19 93 LEU A N 1
ATOM 757 C CA . LEU A 1 93 ? 6.105 -22.514 27.022 1.00 43.19 93 LEU A CA 1
ATOM 758 C C . LEU A 1 93 ? 4.914 -21.546 27.214 1.00 43.19 93 LEU A C 1
ATOM 760 O O . LEU A 1 93 ? 5.008 -20.545 27.913 1.00 43.19 93 LEU A O 1
ATOM 764 N N . GLY A 1 94 ? 3.736 -21.969 26.718 1.00 34.22 94 GLY A N 1
ATOM 765 C CA . GLY A 1 94 ? 2.420 -21.575 27.259 1.00 34.22 94 GLY A CA 1
ATOM 766 C C . GLY A 1 94 ? 1.364 -21.099 26.245 1.00 34.22 94 GLY A C 1
ATOM 767 O O . GLY A 1 94 ? 1.245 -19.913 25.974 1.00 34.22 94 GLY A O 1
ATOM 768 N N . ILE A 1 95 ? 0.542 -22.019 25.732 1.00 48.84 95 ILE A N 1
ATOM 769 C CA . ILE A 1 95 ? -0.777 -21.775 25.087 1.00 48.84 95 ILE A CA 1
ATOM 770 C C . ILE A 1 95 ? -1.817 -21.433 26.204 1.00 48.84 95 ILE A C 1
ATOM 772 O O . ILE A 1 95 ? -1.516 -21.815 27.340 1.00 48.84 95 ILE A O 1
ATOM 776 N N . PRO A 1 96 ? -3.060 -20.892 26.008 1.00 56.19 96 PRO A N 1
ATOM 777 C CA . PRO A 1 96 ? -3.776 -20.279 24.855 1.00 56.19 96 PRO A CA 1
ATOM 778 C C . PRO A 1 96 ? -4.503 -18.935 25.163 1.00 56.19 96 PRO A C 1
ATOM 780 O O . PRO A 1 96 ? -4.881 -18.672 26.298 1.00 56.19 96 PRO A O 1
ATOM 783 N N . ALA A 1 97 ? -4.929 -18.191 24.133 1.00 37.16 97 ALA A N 1
ATOM 784 C CA . ALA A 1 97 ? -6.283 -17.605 24.100 1.00 37.16 97 ALA A CA 1
ATOM 785 C C . ALA A 1 97 ? -6.704 -17.265 22.664 1.00 37.16 97 ALA A C 1
ATOM 787 O O . ALA A 1 97 ? -5.890 -16.908 21.822 1.00 37.16 97 ALA A O 1
ATOM 788 N N . GLN A 1 98 ? -7.985 -17.467 22.391 1.00 51.44 98 GLN A N 1
ATOM 789 C CA . GLN A 1 98 ? -8.569 -17.681 21.074 1.00 51.44 98 GLN A CA 1
ATOM 790 C C . GLN A 1 98 ? -8.907 -16.377 20.343 1.00 51.44 98 GLN A C 1
ATOM 792 O O . GLN A 1 98 ? -9.427 -15.447 20.954 1.00 51.44 98 GLN A O 1
ATOM 797 N N . GLN A 1 99 ? -8.746 -16.361 19.018 1.00 53.09 99 GLN A N 1
ATOM 798 C CA . GLN A 1 99 ? -9.555 -15.506 18.148 1.00 53.09 99 GLN A CA 1
ATOM 799 C C . GLN A 1 99 ? -10.169 -16.350 17.024 1.00 53.09 99 GLN A C 1
ATOM 801 O O . GLN A 1 99 ? -9.493 -17.229 16.484 1.00 53.09 99 GLN A O 1
ATOM 806 N N . PRO A 1 100 ? -11.455 -16.138 16.695 1.00 41.28 100 PRO A N 1
ATOM 807 C CA . PRO A 1 100 ? -12.118 -16.890 15.643 1.00 41.28 100 PRO A CA 1
ATOM 808 C C . PRO A 1 100 ? -11.579 -16.490 14.257 1.00 41.28 100 PRO A C 1
ATOM 810 O O . PRO A 1 100 ? -11.258 -15.319 14.042 1.00 41.28 100 PRO A O 1
ATOM 813 N N . PRO A 1 101 ? -11.491 -17.435 13.304 1.00 43.31 101 PRO A N 1
ATOM 814 C CA . PRO A 1 101 ? -11.112 -17.123 11.933 1.00 43.31 101 PRO A CA 1
ATOM 815 C C . PRO A 1 101 ? -12.198 -16.266 11.263 1.00 43.31 101 PRO A C 1
ATOM 817 O O . PRO A 1 101 ? -13.388 -16.563 11.373 1.00 43.31 101 PRO A O 1
ATOM 820 N N . LEU A 1 102 ? -11.787 -15.210 10.557 1.00 43.81 102 LEU A N 1
ATOM 821 C CA . LEU A 1 102 ? -12.668 -14.446 9.670 1.00 43.81 102 LEU A CA 1
ATOM 822 C C . LEU A 1 102 ? -13.110 -15.349 8.499 1.00 43.81 102 LEU A C 1
ATOM 82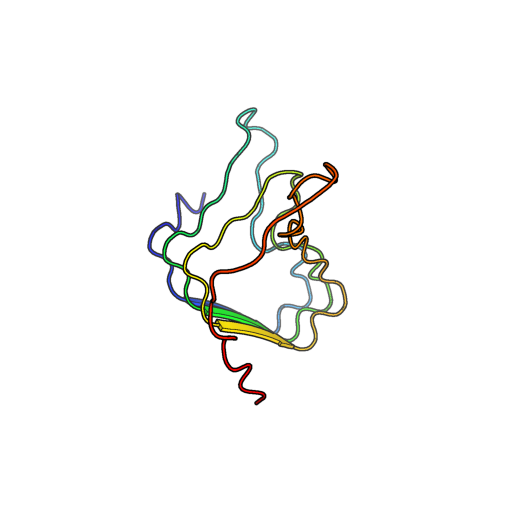4 O O . LEU A 1 102 ? -12.255 -16.016 7.906 1.00 43.81 102 LEU A O 1
ATOM 828 N N . PRO A 1 103 ? -14.406 -15.402 8.140 1.00 44.69 103 PRO A N 1
ATOM 829 C CA . PRO A 1 103 ? -14.847 -16.163 6.983 1.00 44.69 103 PRO A CA 1
ATOM 830 C C . PRO A 1 103 ? -14.385 -15.465 5.702 1.00 44.69 103 PRO A C 1
ATOM 832 O O . PRO A 1 103 ? -14.796 -14.352 5.385 1.00 44.69 103 PRO A O 1
ATOM 835 N N . LEU A 1 104 ? -13.520 -16.150 4.957 1.00 41.34 104 LEU A N 1
ATOM 836 C CA . LEU A 1 104 ? -13.170 -15.785 3.594 1.00 41.34 104 LEU A CA 1
ATOM 837 C C . LEU A 1 104 ? -14.364 -16.145 2.693 1.00 41.34 104 LEU A C 1
ATOM 839 O O . LEU A 1 104 ? -14.456 -17.273 2.205 1.00 41.34 104 LEU A O 1
ATOM 843 N N . GLU A 1 105 ? -15.313 -15.227 2.505 1.00 47.56 105 GLU A N 1
ATOM 844 C CA . GLU A 1 105 ? -16.327 -15.409 1.467 1.00 47.56 105 GLU A CA 1
ATOM 845 C C . GLU A 1 105 ? -15.675 -15.245 0.093 1.00 47.56 105 GLU A C 1
ATOM 847 O O . GLU A 1 105 ? -15.187 -14.186 -0.296 1.00 47.56 105 GLU A O 1
ATOM 852 N N . LYS A 1 106 ? -15.633 -16.366 -0.624 1.00 44.50 106 LYS A N 1
ATOM 853 C CA . LYS A 1 106 ? -15.215 -16.471 -2.013 1.00 44.50 106 LYS A CA 1
ATOM 854 C C . LYS A 1 106 ? -16.410 -16.114 -2.898 1.00 44.50 106 LYS A C 1
ATOM 856 O O . LYS A 1 106 ? -17.337 -16.917 -2.995 1.00 44.50 106 LYS A O 1
ATOM 861 N N . VAL A 1 107 ? -16.357 -14.971 -3.581 1.00 44.28 107 VAL A N 1
ATOM 862 C CA . VAL A 1 107 ? -17.146 -14.705 -4.796 1.00 44.28 107 VAL A CA 1
ATOM 863 C C . VAL A 1 107 ? -16.356 -13.855 -5.778 1.00 44.28 107 VAL A C 1
ATOM 865 O O . VAL A 1 107 ? -15.815 -12.809 -5.361 1.00 44.28 107 VAL A O 1
#

InterPro domains:
  IPR032675 Leucine-rich repeat domain superfamily [G3DSA:3.80.10.10] (1-97)
  IPR050905 Plant disease resistance NBS-LRR [PTHR33463] (4-81)
  IPR057135 Disease resistance protein At4g27190-like, leucine-rich repeats [PF23247] (1-84)

pLDDT: mean 70.52, std 20.26, range [34.22, 95.75]

Sequence (107 aa):
MIGSLKQLQHLEVRFCEDLQEIISVNRADEVIPYFVFPQLTTLKLQDLPKLRCLYPGMHTLEWPALEILSMHRCDKLKIFTADLSQNNENDQLGIPAQQPPLPLEKV